Protein AF-A0A498NI57-F1 (afdb_monomer)

Mean predicted aligned error: 5.09 Å

pLDDT: mean 88.23, std 11.37, range [49.47, 97.94]

Structure (mmCIF, N/CA/C/O backbone):
data_AF-A0A498NI57-F1
#
_entry.id   AF-A0A498NI57-F1
#
loop_
_atom_site.group_PDB
_atom_site.id
_atom_site.type_symbol
_atom_site.label_atom_id
_atom_site.label_alt_id
_atom_site.label_comp_id
_atom_site.label_asym_id
_atom_site.label_entity_id
_atom_site.label_seq_id
_atom_site.pdbx_PDB_ins_code
_atom_site.Cartn_x
_atom_site.Cartn_y
_atom_site.Cartn_z
_atom_site.occupancy
_atom_site.B_iso_or_equiv
_atom_site.auth_seq_id
_atom_site.auth_comp_id
_atom_site.auth_asym_id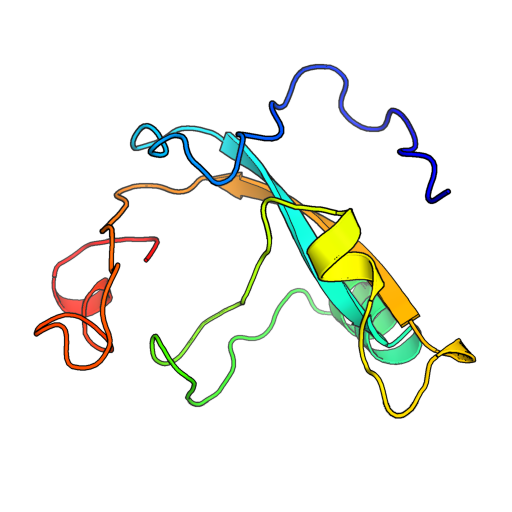
_atom_site.auth_atom_id
_atom_site.pdbx_PDB_model_num
ATOM 1 N N . MET A 1 1 ? 20.569 8.086 -7.307 1.00 49.47 1 MET A N 1
ATOM 2 C CA . MET A 1 1 ? 19.484 8.649 -6.475 1.00 49.47 1 MET A CA 1
ATOM 3 C C . MET A 1 1 ? 18.221 8.569 -7.317 1.00 49.47 1 MET A C 1
ATOM 5 O O . MET A 1 1 ? 18.287 9.001 -8.459 1.00 49.47 1 MET A O 1
ATOM 9 N N . TRP A 1 2 ? 17.151 7.918 -6.852 1.00 55.22 2 TRP A N 1
ATOM 10 C CA . TRP A 1 2 ? 15.891 7.895 -7.610 1.00 55.22 2 TRP A CA 1
ATOM 11 C C . TRP A 1 2 ? 15.290 9.296 -7.542 1.00 55.22 2 TRP A C 1
ATOM 13 O O . TRP A 1 2 ? 15.057 9.792 -6.443 1.00 55.22 2 TRP A O 1
ATOM 23 N N . ALA A 1 3 ? 15.123 9.943 -8.693 1.00 52.91 3 ALA A N 1
ATOM 24 C CA . ALA A 1 3 ? 14.439 11.223 -8.771 1.00 52.91 3 ALA A CA 1
ATOM 25 C C . ALA A 1 3 ? 12.931 10.962 -8.753 1.00 52.91 3 ALA A C 1
ATOM 27 O O . ALA A 1 3 ? 12.437 10.097 -9.480 1.00 52.91 3 ALA A O 1
ATOM 28 N N . GLU A 1 4 ? 12.210 11.673 -7.891 1.00 57.47 4 GLU A N 1
ATOM 29 C CA . GLU A 1 4 ? 10.759 11.732 -7.994 1.00 57.47 4 GLU A CA 1
ATOM 30 C C . GLU A 1 4 ? 10.416 12.619 -9.195 1.00 57.47 4 GLU A C 1
ATOM 32 O O . GLU A 1 4 ? 10.884 13.747 -9.278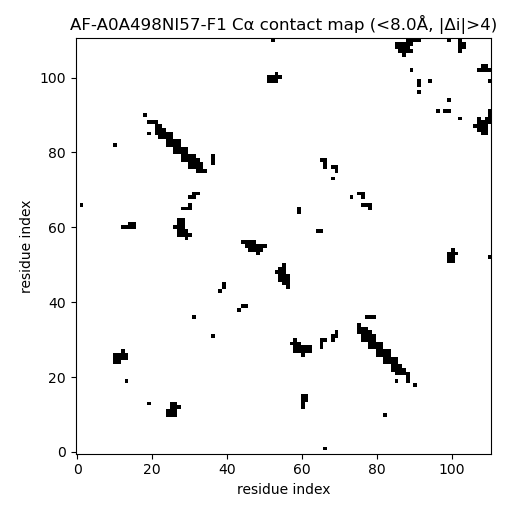 1.00 57.47 4 GLU A O 1
ATOM 37 N N . ASP A 1 5 ? 9.636 12.106 -10.141 1.00 58.06 5 ASP A N 1
ATOM 38 C CA . ASP A 1 5 ? 9.008 12.937 -11.172 1.00 58.06 5 ASP A CA 1
ATOM 39 C C . ASP A 1 5 ? 7.806 13.654 -10.534 1.00 58.06 5 ASP A C 1
ATOM 41 O O . ASP A 1 5 ? 7.032 13.000 -9.835 1.00 58.06 5 ASP A O 1
ATOM 45 N N . ASP A 1 6 ? 7.604 14.956 -10.726 1.00 60.25 6 ASP A N 1
ATOM 46 C CA . ASP A 1 6 ? 6.615 15.780 -9.998 1.00 60.25 6 ASP A CA 1
ATOM 47 C C . ASP A 1 6 ? 5.145 15.558 -10.419 1.00 60.25 6 ASP A C 1
ATOM 49 O O . ASP A 1 6 ? 4.294 16.434 -10.273 1.00 60.25 6 ASP A O 1
ATOM 53 N N . LEU A 1 7 ? 4.779 14.372 -10.917 1.00 58.91 7 LEU A N 1
ATOM 54 C CA . LEU A 1 7 ? 3.365 14.040 -11.129 1.00 58.91 7 LEU A CA 1
ATOM 55 C C . LEU A 1 7 ? 2.643 14.057 -9.763 1.00 58.91 7 LEU A C 1
ATOM 57 O O . LEU A 1 7 ? 2.955 13.255 -8.879 1.00 58.91 7 LEU A O 1
ATOM 61 N N . TYR A 1 8 ? 1.667 14.959 -9.619 1.00 63.53 8 TYR A N 1
ATOM 62 C CA . TYR A 1 8 ? 0.858 15.250 -8.418 1.00 63.53 8 TYR A CA 1
ATOM 63 C C . TYR A 1 8 ? 1.553 16.096 -7.329 1.00 63.53 8 TYR A C 1
ATOM 65 O O . TYR A 1 8 ? 1.709 15.635 -6.187 1.00 63.53 8 TYR A O 1
ATOM 73 N N . PRO A 1 9 ? 1.905 17.361 -7.634 1.00 65.12 9 PRO A N 1
ATOM 74 C CA . PRO A 1 9 ? 2.398 18.298 -6.633 1.00 65.12 9 PRO A CA 1
ATOM 75 C C . PRO A 1 9 ? 1.259 18.601 -5.646 1.00 65.12 9 PRO A C 1
ATOM 77 O O . PRO A 1 9 ? 0.297 19.286 -5.976 1.00 65.12 9 PRO A O 1
ATOM 80 N N . GLY A 1 10 ? 1.318 18.021 -4.446 1.00 78.88 10 GLY A N 1
ATOM 81 C CA . GLY A 1 10 ? 0.337 18.275 -3.382 1.00 78.88 10 GLY A CA 1
ATOM 82 C C . GLY A 1 10 ? -0.042 17.065 -2.531 1.00 78.88 10 GLY A C 1
ATOM 83 O O . GLY A 1 10 ? -0.530 17.244 -1.419 1.00 78.88 10 GLY A O 1
ATOM 84 N N . VAL A 1 11 ? 0.215 15.834 -2.988 1.00 86.31 11 VAL A N 1
ATOM 85 C CA . VAL A 1 11 ? -0.064 14.638 -2.171 1.00 86.31 11 VAL A CA 1
ATOM 86 C C . VAL A 1 11 ? 1.138 14.341 -1.270 1.00 86.31 11 VAL A C 1
ATOM 88 O O . VAL A 1 11 ? 2.212 14.026 -1.796 1.00 86.31 11 VAL A O 1
ATOM 91 N N . PRO A 1 12 ? 1.002 14.395 0.067 1.00 88.94 12 PRO A N 1
ATOM 92 C CA . PRO A 1 12 ? 2.136 14.221 0.963 1.00 88.94 12 PRO A CA 1
ATOM 93 C C . PRO A 1 12 ? 2.655 12.779 0.952 1.00 88.94 12 PRO A C 1
ATOM 95 O O . PRO A 1 12 ? 1.888 11.816 1.030 1.00 88.94 12 PRO A O 1
ATOM 98 N N . CYS A 1 13 ? 3.980 12.631 0.918 1.00 89.25 13 CYS A N 1
ATOM 99 C CA . CYS A 1 13 ? 4.653 11.394 1.302 1.00 89.25 13 CYS A CA 1
ATOM 100 C C . CYS A 1 13 ? 4.895 11.433 2.812 1.00 89.25 13 CYS A C 1
ATOM 102 O O . CYS A 1 13 ? 5.822 12.089 3.286 1.00 89.25 13 CYS A O 1
ATOM 104 N N . LEU A 1 14 ? 4.024 10.782 3.580 1.00 90.44 14 LEU A N 1
ATOM 105 C CA . LEU A 1 14 ? 4.097 10.814 5.039 1.00 90.44 14 LEU A CA 1
ATOM 106 C C . LEU A 1 14 ? 5.338 10.066 5.540 1.00 90.44 14 LEU A C 1
ATOM 108 O O . LEU A 1 14 ? 5.563 8.928 5.141 1.00 90.44 14 LEU A O 1
ATOM 112 N N . GLN A 1 15 ? 6.103 10.656 6.458 1.00 87.06 15 GLN A N 1
ATOM 113 C CA . GLN A 1 15 ? 7.259 9.985 7.058 1.00 87.06 15 GLN A CA 1
ATOM 114 C C . GLN A 1 15 ? 6.849 8.686 7.766 1.00 87.06 15 GLN A C 1
ATOM 116 O O . GLN A 1 15 ? 5.806 8.616 8.415 1.00 87.06 15 GLN A O 1
ATOM 121 N N . SER A 1 16 ? 7.694 7.654 7.675 1.00 82.19 16 SER A N 1
ATOM 122 C CA . SER A 1 16 ? 7.420 6.325 8.242 1.00 82.19 16 SER A CA 1
ATOM 123 C C . SER A 1 16 ? 7.166 6.332 9.757 1.00 82.19 16 SER A C 1
ATOM 125 O O . SER A 1 16 ? 6.477 5.449 10.260 1.00 82.19 16 SER A O 1
ATOM 127 N N . THR A 1 17 ? 7.700 7.316 10.479 1.00 84.31 17 THR A N 1
ATOM 128 C CA . THR A 1 17 ? 7.561 7.475 11.936 1.00 84.31 17 THR A CA 1
ATOM 129 C C . THR A 1 17 ? 6.286 8.205 12.359 1.00 84.31 17 THR A C 1
ATOM 131 O O . THR A 1 17 ? 5.936 8.169 13.534 1.00 84.31 17 THR A O 1
ATOM 134 N N . THR A 1 18 ? 5.579 8.855 11.433 1.00 90.38 18 THR A N 1
ATOM 135 C CA . THR A 1 18 ? 4.339 9.587 11.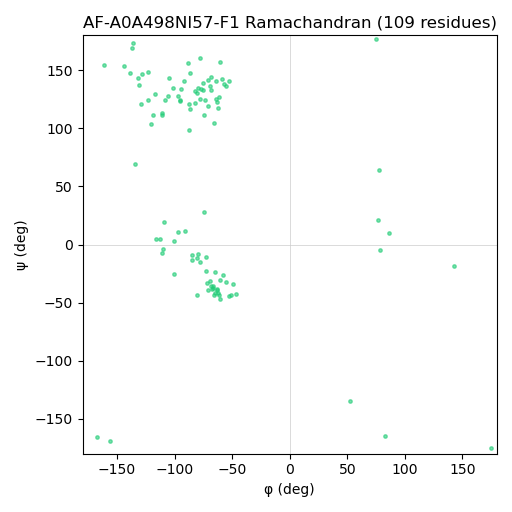722 1.00 90.38 18 THR A CA 1
ATOM 136 C C . THR A 1 18 ? 3.131 8.679 11.522 1.00 90.38 18 THR A C 1
ATOM 138 O O . THR A 1 18 ? 3.092 7.903 10.569 1.00 90.38 18 THR A O 1
ATOM 141 N N . GLU A 1 19 ? 2.123 8.764 12.386 1.00 90.94 19 GLU A N 1
ATOM 142 C CA . GLU A 1 19 ? 0.888 7.994 12.211 1.00 90.94 19 GLU A CA 1
ATOM 143 C C . GLU A 1 19 ? 0.016 8.599 11.094 1.00 90.94 19 GLU A C 1
ATOM 145 O O . GLU A 1 19 ? -0.154 9.821 11.045 1.00 90.94 19 GLU A O 1
ATOM 150 N N . PRO A 1 20 ? -0.516 7.784 10.160 1.00 93.69 20 PRO A N 1
ATOM 151 C CA . PRO A 1 20 ? -1.452 8.270 9.155 1.00 93.69 20 PRO A CA 1
ATOM 152 C C . PRO A 1 20 ? -2.745 8.777 9.793 1.00 93.69 20 PRO A C 1
ATOM 154 O O . PRO A 1 20 ? -3.289 8.156 10.704 1.00 93.69 20 PRO A O 1
ATOM 157 N N . VAL A 1 21 ? -3.272 9.876 9.264 1.00 95.19 21 VAL A N 1
ATOM 158 C CA . VAL A 1 21 ? -4.593 10.382 9.641 1.00 95.19 21 VAL A CA 1
ATOM 159 C C . VAL A 1 21 ? -5.649 9.615 8.852 1.00 95.19 21 VAL A C 1
ATOM 161 O O . VAL A 1 21 ? -5.531 9.449 7.635 1.00 95.19 21 VAL A O 1
ATOM 164 N N . ASN A 1 22 ? -6.685 9.146 9.546 1.00 96.31 22 ASN A N 1
ATOM 165 C CA . ASN A 1 22 ? -7.780 8.412 8.919 1.00 96.31 22 ASN A CA 1
ATOM 166 C C . ASN A 1 22 ? -8.448 9.237 7.808 1.00 96.31 22 ASN A C 1
ATOM 168 O O . ASN A 1 22 ? -8.704 10.425 7.977 1.00 96.31 22 ASN A O 1
ATOM 172 N N . GLY A 1 23 ? -8.760 8.585 6.688 1.00 94.62 23 GLY A N 1
ATOM 173 C CA . GLY A 1 23 ? -9.443 9.183 5.537 1.00 94.62 23 GLY A CA 1
ATOM 174 C C . GLY A 1 23 ? -8.558 10.038 4.628 1.00 94.62 23 GLY A C 1
ATOM 175 O O . GLY A 1 23 ? -9.027 10.476 3.580 1.00 94.62 23 GLY A O 1
ATOM 176 N N . ASN A 1 24 ? -7.288 10.254 4.982 1.00 95.69 24 ASN A N 1
ATOM 177 C CA . ASN A 1 24 ? -6.374 11.024 4.144 1.00 95.69 24 ASN A CA 1
ATOM 178 C C . ASN A 1 24 ? -5.841 10.219 2.953 1.00 95.69 24 ASN A C 1
ATOM 180 O O . ASN A 1 24 ? -5.833 8.985 2.936 1.00 95.69 24 ASN A O 1
ATOM 184 N N . VAL A 1 25 ? -5.345 10.955 1.958 1.00 95.88 25 VAL A N 1
ATOM 185 C CA . VAL A 1 25 ? -4.651 10.400 0.797 1.00 95.88 25 VAL A CA 1
ATOM 186 C C . VAL A 1 25 ? -3.158 10.663 0.922 1.00 95.88 25 VAL A C 1
ATOM 188 O O . VAL A 1 25 ? -2.736 11.803 1.112 1.00 95.88 25 VAL A O 1
ATOM 191 N N . TYR A 1 26 ? -2.358 9.611 0.780 1.00 94.81 26 TYR A N 1
ATOM 192 C CA . TYR A 1 26 ? -0.903 9.690 0.857 1.00 94.81 26 TYR A CA 1
ATOM 193 C C . TYR A 1 26 ? -0.242 9.150 -0.400 1.00 94.81 26 TYR A C 1
ATOM 195 O O . TYR A 1 26 ? -0.725 8.211 -1.033 1.00 94.81 26 TYR A O 1
ATOM 203 N N . ARG A 1 27 ? 0.913 9.724 -0.728 1.00 93.31 27 ARG A N 1
ATOM 204 C CA . ARG A 1 27 ? 1.825 9.169 -1.718 1.00 93.31 27 ARG A CA 1
ATOM 205 C C . ARG A 1 27 ? 2.580 8.013 -1.071 1.00 93.31 27 ARG A C 1
ATOM 207 O O . ARG A 1 27 ? 3.201 8.184 -0.024 1.00 93.31 27 ARG A O 1
ATOM 214 N N . MET A 1 28 ? 2.519 6.846 -1.697 1.00 94.00 28 MET A N 1
ATOM 215 C CA . MET A 1 28 ? 3.253 5.651 -1.292 1.00 94.00 28 MET A CA 1
ATOM 216 C C . MET A 1 28 ? 3.866 4.957 -2.512 1.00 94.00 28 MET A C 1
ATOM 218 O O . MET A 1 28 ? 3.617 5.333 -3.660 1.00 94.00 28 MET A O 1
ATOM 222 N N . TYR A 1 29 ? 4.669 3.929 -2.261 1.00 92.56 29 TYR A N 1
ATOM 223 C CA . TYR A 1 29 ? 5.476 3.258 -3.269 1.00 92.56 29 TYR A CA 1
ATOM 224 C C . TYR A 1 29 ? 5.265 1.750 -3.212 1.00 92.56 29 TYR A C 1
ATOM 226 O O . TYR A 1 29 ? 5.544 1.110 -2.194 1.00 92.56 29 TYR A O 1
ATOM 234 N N . HIS A 1 30 ? 4.812 1.170 -4.319 1.00 92.94 30 HIS A N 1
ATOM 235 C CA . HIS A 1 30 ? 4.798 -0.272 -4.507 1.00 92.94 30 HIS A CA 1
ATOM 236 C C . HIS A 1 30 ? 6.050 -0.688 -5.257 1.00 92.94 30 HIS A C 1
ATOM 238 O O . HIS A 1 30 ? 6.313 -0.232 -6.369 1.00 92.94 30 HIS A O 1
ATOM 244 N N . ARG A 1 31 ? 6.817 -1.586 -4.663 1.00 88.81 31 ARG A N 1
ATOM 245 C CA . ARG A 1 31 ? 7.994 -2.144 -5.305 1.00 88.81 31 ARG A CA 1
ATOM 246 C C . ARG A 1 31 ? 7.646 -3.444 -6.004 1.00 88.81 31 ARG A C 1
ATOM 248 O O . ARG A 1 31 ? 7.068 -4.333 -5.387 1.00 88.81 31 ARG A O 1
ATOM 255 N N . THR A 1 32 ? 8.103 -3.591 -7.238 1.00 90.00 32 THR A N 1
ATOM 256 C CA . THR A 1 32 ? 7.895 -4.804 -8.023 1.00 90.00 32 THR A CA 1
ATOM 257 C C . THR A 1 32 ? 8.976 -4.957 -9.104 1.00 90.00 32 THR A C 1
ATOM 259 O O . THR A 1 32 ? 9.992 -4.260 -9.070 1.00 90.00 32 THR A O 1
ATOM 262 N N . THR A 1 33 ? 8.802 -5.886 -10.043 1.00 89.88 33 THR A N 1
ATOM 263 C CA . THR A 1 33 ? 9.638 -5.972 -11.250 1.00 89.88 33 THR A CA 1
ATOM 264 C C . THR A 1 33 ? 9.062 -5.116 -12.376 1.00 89.88 33 THR A C 1
ATOM 266 O O . THR A 1 33 ? 7.857 -4.877 -12.410 1.00 89.88 33 THR A O 1
ATOM 269 N N . ALA A 1 34 ? 9.881 -4.690 -13.340 1.00 88.06 34 ALA A N 1
ATOM 270 C CA . ALA A 1 34 ? 9.420 -3.917 -14.500 1.00 88.06 34 ALA A CA 1
ATOM 271 C C . ALA A 1 34 ? 8.254 -4.604 -15.234 1.00 88.06 34 ALA A C 1
ATOM 273 O O . ALA A 1 34 ? 7.229 -3.982 -15.505 1.00 88.06 34 ALA A O 1
ATOM 274 N N . ARG A 1 35 ? 8.352 -5.922 -15.456 1.00 90.88 35 ARG A N 1
ATOM 275 C CA . ARG A 1 35 ? 7.277 -6.709 -16.075 1.00 90.88 35 ARG A CA 1
ATOM 276 C C . ARG A 1 35 ? 5.987 -6.662 -15.256 1.00 90.88 35 ARG A C 1
ATOM 278 O O . ARG A 1 35 ? 4.916 -6.464 -15.820 1.00 90.88 35 ARG A O 1
ATOM 285 N N . ALA A 1 36 ? 6.071 -6.856 -13.943 1.00 91.62 36 ALA A N 1
ATOM 286 C CA . ALA A 1 36 ? 4.898 -6.814 -13.079 1.00 91.62 36 ALA A CA 1
ATOM 287 C C . ALA A 1 36 ? 4.316 -5.395 -12.962 1.00 91.62 36 ALA A C 1
ATOM 289 O O . ALA A 1 36 ? 3.099 -5.254 -12.878 1.00 91.62 36 ALA A O 1
ATOM 290 N N . ALA A 1 37 ? 5.146 -4.350 -13.032 1.00 92.06 37 ALA A N 1
ATOM 291 C CA . ALA A 1 37 ? 4.678 -2.970 -13.079 1.00 92.06 37 ALA A CA 1
ATOM 292 C C . ALA A 1 37 ? 3.816 -2.700 -14.316 1.00 92.06 37 ALA A C 1
ATOM 294 O O . ALA A 1 37 ? 2.742 -2.117 -14.184 1.00 92.06 37 ALA A O 1
ATOM 295 N N . GLU A 1 38 ? 4.224 -3.187 -15.489 1.00 93.00 38 GLU A N 1
ATOM 296 C CA . GLU A 1 38 ? 3.402 -3.099 -16.703 1.00 93.00 38 GLU A CA 1
ATOM 297 C C . GLU A 1 38 ? 2.083 -3.867 -16.556 1.00 93.00 38 GLU A C 1
ATOM 299 O O . GLU A 1 38 ? 1.021 -3.353 -16.896 1.00 93.00 38 GLU A O 1
ATOM 304 N N . GLN A 1 39 ? 2.109 -5.059 -15.954 1.00 95.69 39 GLN A N 1
ATOM 305 C CA . GLN A 1 39 ? 0.876 -5.805 -15.682 1.00 95.69 39 GLN A CA 1
ATOM 306 C C . GLN A 1 39 ? -0.062 -5.064 -14.718 1.00 95.69 39 GLN A C 1
ATOM 308 O O . GLN A 1 39 ? -1.270 -5.060 -14.937 1.00 95.69 39 GLN A O 1
ATOM 313 N N . ILE A 1 40 ? 0.474 -4.405 -13.686 1.00 95.56 40 ILE A N 1
ATOM 314 C CA . ILE A 1 40 ? -0.313 -3.594 -12.745 1.00 95.56 40 ILE A CA 1
ATOM 315 C C . ILE A 1 40 ? -0.902 -2.363 -13.442 1.00 95.56 40 ILE A C 1
ATOM 317 O O . ILE A 1 40 ? -2.045 -2.009 -13.168 1.00 95.56 40 ILE A O 1
ATOM 321 N N . LYS A 1 41 ? -0.174 -1.723 -14.365 1.00 91.06 41 LYS A N 1
ATOM 322 C CA . LYS A 1 41 ? -0.709 -0.595 -15.147 1.00 91.06 41 LYS A CA 1
ATOM 323 C C . LYS A 1 41 ? -1.890 -1.010 -16.027 1.00 91.06 41 LYS A C 1
ATOM 325 O O . LYS A 1 41 ? -2.838 -0.246 -16.156 1.00 91.06 41 LYS A O 1
ATOM 330 N N . ILE A 1 42 ? -1.839 -2.209 -16.613 1.00 95.56 42 ILE A N 1
ATOM 331 C CA . ILE A 1 42 ? -2.882 -2.715 -17.520 1.00 95.56 42 ILE A CA 1
ATOM 332 C C . ILE A 1 42 ? -4.082 -3.273 -16.743 1.00 95.56 42 ILE A C 1
ATOM 334 O O . ILE A 1 42 ? -5.229 -3.037 -17.114 1.00 95.56 42 ILE A O 1
ATOM 338 N N . HIS A 1 43 ? -3.833 -4.039 -15.680 1.00 96.75 43 HIS A N 1
ATOM 339 C CA . HIS A 1 43 ? -4.859 -4.836 -14.997 1.00 96.75 43 HIS A CA 1
ATOM 340 C C . HIS A 1 43 ? -5.228 -4.332 -13.600 1.00 96.75 43 HIS A C 1
ATOM 342 O O . HIS A 1 43 ? -6.114 -4.905 -12.963 1.00 96.75 43 HIS A O 1
ATOM 348 N N . GLY A 1 44 ? -4.548 -3.301 -13.105 1.00 96.06 44 GLY A N 1
ATOM 349 C CA . GLY A 1 44 ? -4.645 -2.861 -11.721 1.00 96.06 44 GLY A CA 1
ATOM 350 C C . GLY A 1 44 ? -3.899 -3.774 -10.744 1.00 96.06 44 GLY A C 1
ATOM 351 O O . GLY A 1 44 ? -3.324 -4.809 -11.095 1.00 96.06 44 GLY A O 1
ATOM 352 N N . PHE A 1 45 ? -3.906 -3.372 -9.473 1.00 96.12 45 PHE A N 1
ATOM 353 C CA . PHE A 1 45 ? -3.333 -4.171 -8.395 1.00 96.12 45 PHE A CA 1
ATOM 354 C C . PHE A 1 45 ? -4.181 -5.409 -8.101 1.00 96.12 45 PHE A C 1
ATOM 356 O O . PHE A 1 45 ? -5.409 -5.350 -8.058 1.00 96.12 45 PHE A O 1
ATOM 363 N N . 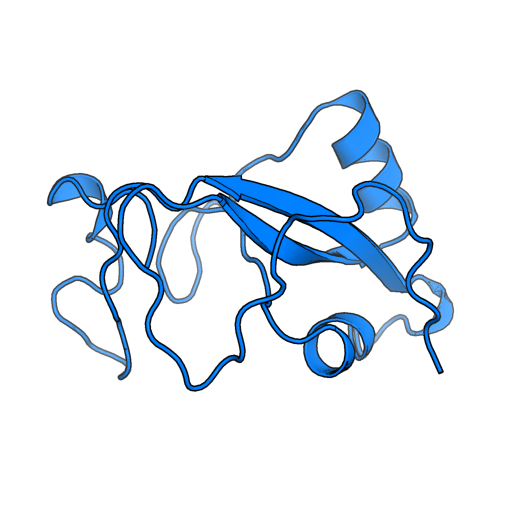ARG A 1 46 ? -3.506 -6.523 -7.811 1.00 94.75 46 ARG A N 1
ATOM 364 C CA . ARG A 1 46 ? -4.127 -7.739 -7.279 1.00 94.75 46 ARG A CA 1
ATOM 365 C C . ARG A 1 46 ? -3.561 -8.007 -5.885 1.00 94.75 46 ARG A C 1
ATOM 367 O O . ARG A 1 46 ? -2.338 -7.992 -5.741 1.00 94.75 46 ARG A O 1
ATOM 374 N N . PRO A 1 47 ? -4.407 -8.230 -4.868 1.00 92.75 47 PRO A N 1
ATOM 375 C CA . PRO A 1 47 ? -3.925 -8.499 -3.521 1.00 92.75 47 PRO A CA 1
ATOM 376 C C . PRO A 1 47 ? -3.225 -9.862 -3.464 1.00 92.75 47 PRO A C 1
ATOM 378 O O . PRO A 1 47 ? -3.657 -10.809 -4.129 1.00 92.75 47 PRO A O 1
ATOM 381 N N . SER A 1 48 ? -2.170 -9.965 -2.654 1.00 93.12 48 SER A N 1
ATOM 382 C CA . SER A 1 48 ? -1.528 -11.245 -2.335 1.00 93.12 48 SER A CA 1
ATOM 383 C C . SER A 1 48 ? -2.514 -12.195 -1.648 1.00 93.12 48 SER A C 1
ATOM 385 O O . SER A 1 48 ? -3.507 -11.755 -1.075 1.00 93.12 48 SER A O 1
ATOM 387 N N . ALA A 1 49 ? -2.265 -13.504 -1.705 1.00 91.00 49 ALA A N 1
ATOM 388 C CA . ALA A 1 49 ? -3.123 -14.479 -1.026 1.00 91.00 49 ALA A CA 1
ATOM 389 C C . ALA A 1 49 ? -2.970 -14.422 0.504 1.00 91.00 49 ALA A C 1
ATOM 391 O O . ALA A 1 49 ? -3.961 -14.520 1.221 1.00 91.00 49 ALA A O 1
ATOM 392 N N . ASP A 1 50 ? -1.739 -14.240 0.984 1.00 90.25 50 ASP A N 1
ATOM 393 C CA . ASP A 1 50 ? -1.375 -14.091 2.392 1.00 90.25 50 ASP A CA 1
ATOM 394 C C . ASP A 1 50 ? 0.025 -13.456 2.481 1.00 90.25 50 ASP A C 1
ATOM 396 O O . ASP A 1 50 ? 0.810 -13.568 1.535 1.00 90.25 50 ASP A O 1
ATOM 400 N N . ASP A 1 51 ? 0.318 -12.779 3.591 1.00 89.88 51 ASP A N 1
ATOM 401 C CA . ASP A 1 51 ? 1.644 -12.264 3.967 1.00 89.88 51 ASP A CA 1
ATOM 402 C C . ASP A 1 51 ? 1.605 -11.833 5.458 1.00 89.88 51 ASP A C 1
ATOM 404 O O . ASP A 1 51 ? 0.678 -12.178 6.200 1.00 89.88 51 ASP A O 1
ATOM 408 N N . MET A 1 52 ? 2.597 -11.072 5.922 1.00 93.31 52 MET A N 1
ATOM 409 C CA . MET A 1 52 ? 2.751 -10.588 7.297 1.00 93.31 52 MET A CA 1
ATOM 410 C C . MET A 1 52 ? 1.471 -9.992 7.887 1.00 93.31 52 MET A C 1
ATOM 412 O O . MET A 1 52 ? 1.166 -10.284 9.039 1.00 93.31 52 MET A O 1
ATOM 416 N N . LEU A 1 53 ? 0.733 -9.186 7.121 1.00 95.31 53 LEU A N 1
ATOM 417 C CA . LEU A 1 53 ? -0.494 -8.515 7.566 1.00 95.31 53 LEU A CA 1
ATOM 418 C C . LEU A 1 53 ? -1.754 -9.111 6.914 1.00 95.31 53 LEU A C 1
ATOM 420 O O . LEU A 1 53 ? -2.805 -8.474 6.860 1.00 95.31 53 LEU A O 1
ATOM 424 N N . GLY A 1 54 ? -1.649 -10.338 6.396 1.00 94.81 54 GLY A N 1
ATOM 425 C CA . GLY A 1 54 ? -2.707 -11.009 5.650 1.00 94.81 54 GLY A CA 1
ATOM 426 C C . GLY A 1 54 ? -2.769 -10.599 4.176 1.00 94.81 54 GLY A C 1
ATOM 427 O O . GLY A 1 54 ? -1.834 -10.026 3.607 1.00 94.81 54 GLY A O 1
ATOM 428 N N . ARG A 1 55 ? -3.893 -10.928 3.540 1.00 94.25 55 ARG A N 1
ATOM 429 C CA . ARG A 1 55 ? -4.185 -10.616 2.136 1.00 94.25 55 ARG A CA 1
ATOM 430 C C . ARG A 1 55 ? -4.198 -9.107 1.895 1.00 94.25 55 ARG A C 1
ATOM 432 O O . ARG A 1 55 ? -4.954 -8.385 2.540 1.00 94.25 55 ARG A O 1
ATOM 439 N N . GLY A 1 56 ? -3.433 -8.629 0.914 1.00 94.94 56 GLY A N 1
ATOM 440 C CA . GLY A 1 56 ? -3.431 -7.203 0.592 1.00 94.94 56 GLY A CA 1
ATOM 441 C C . GLY A 1 56 ? -2.419 -6.773 -0.461 1.00 94.94 56 GLY A C 1
ATOM 442 O O . GLY A 1 56 ? -1.738 -7.588 -1.082 1.00 94.94 56 GLY A O 1
ATOM 443 N N . VAL A 1 57 ? -2.342 -5.460 -0.674 1.00 95.44 57 VAL A N 1
ATOM 444 C CA . VAL A 1 57 ? -1.322 -4.812 -1.506 1.00 95.44 57 VAL A CA 1
ATOM 445 C C . VAL A 1 57 ? -0.369 -4.068 -0.583 1.00 95.44 57 VAL A C 1
ATOM 447 O O . VAL A 1 57 ? -0.790 -3.215 0.192 1.00 95.44 57 VAL A O 1
ATOM 450 N N . TYR A 1 58 ? 0.919 -4.381 -0.684 1.00 93.94 58 TYR A N 1
ATOM 451 C CA . TYR A 1 58 ? 1.933 -3.864 0.227 1.00 93.94 58 TYR A CA 1
ATOM 452 C C . TYR A 1 58 ? 2.649 -2.657 -0.368 1.00 93.94 58 TYR A C 1
ATOM 454 O O . TYR A 1 58 ? 3.154 -2.693 -1.496 1.00 93.94 58 TYR A O 1
ATOM 462 N N . LEU A 1 59 ? 2.685 -1.581 0.410 1.00 93.81 59 LEU A N 1
ATOM 463 C CA . LEU A 1 59 ? 3.170 -0.270 0.004 1.00 93.81 59 LEU A CA 1
ATOM 464 C C . LEU A 1 59 ? 4.132 0.265 1.064 1.00 93.81 59 LEU A C 1
ATOM 466 O O . LEU A 1 59 ? 3.950 0.058 2.261 1.00 93.81 59 LEU A O 1
ATOM 470 N N . SER A 1 60 ? 5.173 0.959 0.620 1.00 91.94 60 SER A N 1
ATOM 471 C CA . SER A 1 60 ? 6.114 1.655 1.492 1.00 91.94 60 SER A CA 1
ATOM 472 C C . SER A 1 60 ? 5.851 3.153 1.438 1.00 91.94 60 SER A C 1
ATOM 474 O O . SER A 1 60 ? 5.596 3.702 0.371 1.00 91.94 60 SER A O 1
ATOM 476 N N . ARG A 1 61 ? 5.995 3.831 2.574 1.00 91.69 61 ARG A N 1
ATOM 477 C CA . ARG A 1 61 ? 6.099 5.298 2.641 1.00 91.69 61 ARG A CA 1
ATOM 478 C C . ARG A 1 61 ? 7.527 5.806 2.413 1.00 91.69 61 ARG A C 1
ATOM 480 O O . ARG A 1 61 ? 7.754 6.996 2.271 1.00 91.69 61 ARG A O 1
ATOM 487 N N . ASP A 1 62 ? 8.491 4.893 2.369 1.00 88.00 62 ASP A N 1
ATOM 488 C CA . ASP A 1 62 ? 9.906 5.180 2.156 1.00 88.00 62 ASP A CA 1
ATOM 489 C C . ASP A 1 62 ? 10.342 4.648 0.782 1.00 88.00 62 ASP A C 1
ATOM 491 O O . ASP A 1 62 ? 10.365 3.429 0.549 1.00 88.00 62 ASP A O 1
ATOM 495 N N . LEU A 1 63 ? 10.686 5.569 -0.123 1.00 82.88 63 LEU A N 1
ATOM 496 C CA . LEU A 1 63 ? 11.172 5.277 -1.473 1.00 82.88 63 LEU A CA 1
ATOM 497 C C . LEU A 1 63 ? 12.544 4.584 -1.467 1.00 82.88 63 LEU A C 1
ATOM 499 O O . LEU A 1 63 ? 12.799 3.697 -2.286 1.00 82.88 63 LEU A O 1
ATOM 503 N N . ASN A 1 64 ? 13.429 4.929 -0.532 1.00 81.5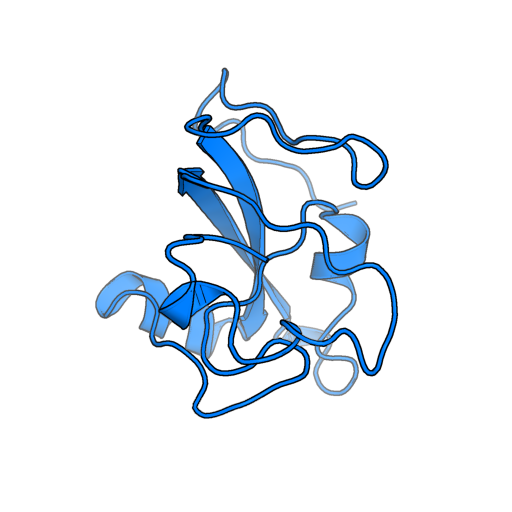0 64 ASN A N 1
ATOM 504 C CA . ASN A 1 64 ? 14.733 4.276 -0.407 1.00 81.50 64 ASN A CA 1
ATOM 505 C C . ASN A 1 64 ? 14.565 2.823 0.039 1.00 81.50 64 ASN A C 1
ATOM 507 O O . ASN A 1 64 ? 15.251 1.934 -0.466 1.00 81.50 64 ASN A O 1
ATOM 511 N N . LYS A 1 65 ? 13.609 2.553 0.933 1.00 79.69 65 LYS A N 1
ATOM 512 C CA . LYS A 1 65 ? 13.244 1.180 1.306 1.00 79.69 65 LYS A CA 1
ATOM 513 C C . LYS A 1 65 ? 12.632 0.422 0.125 1.00 79.69 65 LYS A C 1
ATOM 515 O O . LYS A 1 65 ? 12.995 -0.730 -0.115 1.00 79.69 65 LYS A O 1
ATOM 520 N N . ALA A 1 66 ? 11.735 1.061 -0.628 1.00 78.25 66 ALA A N 1
ATOM 521 C CA . ALA A 1 66 ? 11.088 0.451 -1.787 1.00 78.25 66 ALA A CA 1
ATOM 522 C C . ALA A 1 66 ? 12.087 0.142 -2.912 1.00 78.25 66 ALA A C 1
ATOM 524 O O . ALA A 1 66 ? 12.052 -0.937 -3.479 1.00 78.25 66 ALA A O 1
ATOM 525 N N . SER A 1 67 ? 13.033 1.025 -3.206 1.00 77.44 67 SER A N 1
ATOM 526 C CA . SER A 1 67 ? 13.951 0.862 -4.344 1.00 77.44 67 SER A CA 1
ATOM 527 C C . SER A 1 67 ? 15.034 -0.216 -4.178 1.00 77.44 67 SER A C 1
ATOM 529 O O . SER A 1 67 ? 15.723 -0.560 -5.139 1.00 77.44 67 SER A O 1
ATOM 531 N N . ARG A 1 68 ? 15.214 -0.773 -2.974 1.00 77.50 68 ARG A N 1
ATOM 532 C CA . ARG A 1 68 ? 16.301 -1.726 -2.669 1.00 77.50 68 ARG A CA 1
ATOM 533 C C . ARG A 1 68 ? 16.065 -3.164 -3.113 1.00 77.50 68 ARG A C 1
ATOM 535 O O . ARG A 1 68 ? 16.980 -3.972 -3.021 1.00 77.50 68 ARG A O 1
ATOM 542 N N . TYR A 1 69 ? 14.876 -3.505 -3.579 1.00 65.38 69 TYR A N 1
ATOM 543 C CA . TYR A 1 69 ? 14.498 -4.891 -3.843 1.00 65.38 69 TYR A CA 1
ATOM 544 C C . TYR A 1 69 ? 13.739 -5.002 -5.191 1.00 65.38 69 TYR A C 1
ATOM 546 O O . TYR A 1 69 ? 13.316 -3.973 -5.720 1.00 65.38 69 TYR A O 1
ATOM 554 N N . PRO A 1 70 ? 13.494 -6.207 -5.743 1.00 63.88 70 PRO A N 1
ATOM 555 C CA . PRO A 1 70 ? 14.036 -7.511 -5.334 1.00 63.88 70 PRO A CA 1
ATOM 556 C C . PRO A 1 70 ? 15.570 -7.528 -5.238 1.00 63.88 70 PRO A C 1
ATOM 558 O O . PRO A 1 70 ? 16.258 -6.870 -6.023 1.00 63.88 70 PRO A O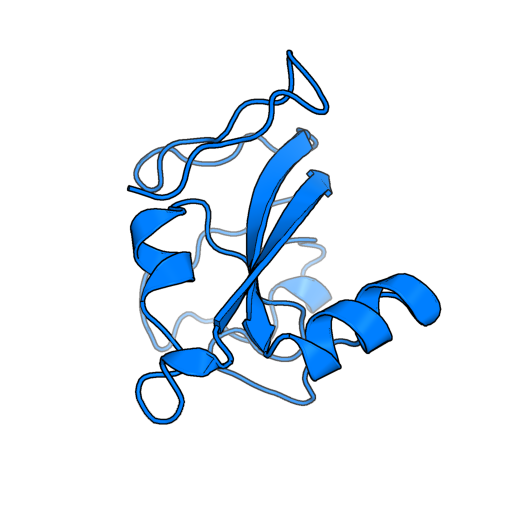 1
ATOM 561 N N . LEU A 1 71 ? 16.115 -8.203 -4.220 1.00 71.88 71 LEU A N 1
ATOM 562 C CA . LEU A 1 71 ? 17.571 -8.293 -4.016 1.00 71.88 71 LEU A CA 1
ATOM 563 C C . LEU A 1 71 ? 18.221 -9.206 -5.058 1.00 71.88 71 LEU A C 1
ATOM 565 O O . LEU A 1 71 ? 19.326 -8.924 -5.504 1.00 71.88 71 LEU A O 1
ATOM 569 N N . ASP A 1 72 ? 17.492 -10.234 -5.477 1.00 76.38 72 ASP A N 1
ATOM 570 C CA . ASP A 1 72 ? 17.872 -11.258 -6.447 1.00 76.38 72 ASP A CA 1
ATOM 571 C C . ASP A 1 72 ? 17.904 -10.751 -7.897 1.00 76.38 72 ASP A C 1
ATOM 573 O O . ASP A 1 72 ? 18.613 -11.315 -8.726 1.00 76.38 72 ASP A O 1
ATOM 577 N N . LYS A 1 73 ? 17.174 -9.671 -8.213 1.00 76.25 73 LYS A N 1
ATOM 578 C CA . LYS A 1 73 ? 17.069 -9.123 -9.579 1.00 76.25 73 LYS A CA 1
ATOM 579 C C . LYS A 1 73 ? 17.220 -7.600 -9.612 1.00 76.25 73 LYS A C 1
ATOM 581 O O . LYS A 1 73 ? 16.256 -6.882 -9.886 1.00 76.25 73 LYS A O 1
ATOM 586 N N . PRO A 1 74 ? 18.424 -7.072 -9.335 1.00 75.56 74 PRO A N 1
ATOM 587 C CA . PRO A 1 74 ? 18.657 -5.632 -9.247 1.00 75.56 74 PRO A CA 1
ATOM 588 C C . PRO A 1 74 ? 18.358 -4.869 -10.545 1.00 75.56 74 PRO A C 1
ATOM 590 O O . PRO A 1 74 ? 17.926 -3.721 -10.477 1.00 75.56 74 PRO A O 1
ATOM 593 N N . HIS A 1 75 ? 18.525 -5.503 -11.709 1.00 78.81 75 HIS A N 1
ATOM 594 C CA . HIS A 1 75 ? 18.272 -4.887 -13.018 1.00 78.81 75 HIS A CA 1
ATOM 595 C C . HIS A 1 75 ? 16.787 -4.816 -13.400 1.00 78.81 75 HIS A C 1
ATOM 597 O O . HIS A 1 75 ? 16.428 -4.077 -14.309 1.00 78.81 75 HIS A O 1
ATOM 603 N N . GLU A 1 76 ? 15.916 -5.557 -12.711 1.00 81.94 76 GLU A N 1
ATOM 604 C CA . GLU A 1 76 ? 14.476 -5.582 -12.998 1.00 81.94 76 GLU A CA 1
ATOM 605 C C . GLU A 1 76 ? 13.667 -4.703 -12.038 1.00 81.94 76 GLU A C 1
ATOM 607 O O . GLU A 1 76 ? 12.438 -4.697 -12.108 1.00 81.94 76 GLU A O 1
ATOM 612 N N . ARG A 1 77 ? 14.319 -3.985 -11.115 1.00 85.94 77 ARG A N 1
ATOM 613 C CA . ARG A 1 77 ? 13.632 -3.221 -10.068 1.00 85.94 77 ARG A CA 1
ATOM 614 C C . ARG A 1 77 ? 12.792 -2.100 -10.666 1.00 85.94 77 ARG A C 1
ATOM 616 O O . ARG A 1 77 ? 13.306 -1.222 -11.351 1.00 85.94 77 ARG A O 1
ATOM 623 N N . ALA A 1 78 ? 11.512 -2.097 -10.319 1.00 87.25 78 ALA A N 1
ATOM 624 C CA . ALA A 1 78 ? 10.593 -1.016 -10.616 1.00 87.25 78 ALA A CA 1
ATOM 625 C C . ALA A 1 78 ? 9.868 -0.575 -9.345 1.00 87.25 78 ALA A C 1
ATOM 627 O O . ALA A 1 78 ? 9.557 -1.374 -8.456 1.00 87.25 78 ALA A O 1
ATOM 628 N N . VAL A 1 79 ? 9.574 0.719 -9.274 1.00 89.31 79 VAL A N 1
ATOM 629 C CA . VAL A 1 79 ? 8.756 1.305 -8.217 1.00 89.31 79 VAL A CA 1
ATOM 630 C C . VAL A 1 79 ? 7.577 2.009 -8.869 1.00 89.31 79 VAL A C 1
ATOM 632 O O . VAL A 1 79 ? 7.753 2.873 -9.722 1.00 89.31 79 VAL A O 1
ATOM 635 N N . ILE A 1 80 ? 6.372 1.630 -8.461 1.00 90.81 80 ILE A N 1
ATOM 636 C CA . ILE A 1 80 ? 5.134 2.301 -8.838 1.00 90.81 80 ILE A CA 1
ATOM 637 C C . ILE A 1 80 ? 4.798 3.281 -7.723 1.00 90.81 80 ILE A C 1
ATOM 639 O O . ILE A 1 80 ? 4.665 2.886 -6.563 1.00 90.81 80 ILE A O 1
ATOM 643 N N . ARG A 1 81 ? 4.634 4.554 -8.070 1.00 90.69 81 ARG A N 1
ATOM 644 C CA . ARG A 1 81 ? 4.060 5.544 -7.162 1.00 90.69 81 ARG A CA 1
ATOM 645 C C . ARG A 1 81 ? 2.539 5.419 -7.157 1.00 90.69 81 ARG A C 1
ATOM 647 O O . ARG A 1 81 ? 1.926 5.344 -8.218 1.00 90.69 81 ARG A O 1
ATOM 654 N N . VAL A 1 82 ? 1.943 5.443 -5.970 1.00 92.00 82 VAL A N 1
ATOM 655 C CA . VAL A 1 82 ? 0.503 5.260 -5.766 1.00 92.00 82 VAL A CA 1
ATOM 656 C C . VAL A 1 82 ? -0.035 6.361 -4.856 1.00 92.00 82 VAL A C 1
ATOM 658 O O . VAL A 1 82 ? 0.587 6.693 -3.847 1.00 92.00 82 VAL A O 1
ATOM 661 N N . MET A 1 83 ? -1.196 6.918 -5.204 1.00 94.06 83 MET A N 1
ATOM 662 C CA . MET A 1 83 ? -2.015 7.711 -4.287 1.00 94.06 83 MET A CA 1
ATOM 663 C C . MET A 1 83 ? -2.946 6.768 -3.532 1.00 94.06 83 MET A C 1
ATOM 665 O O . MET A 1 83 ? -3.737 6.054 -4.144 1.00 94.06 83 MET A O 1
ATOM 669 N N . VAL A 1 84 ? -2.840 6.754 -2.209 1.00 95.50 84 VAL A N 1
ATOM 670 C CA . VAL A 1 84 ? -3.525 5.783 -1.357 1.00 95.50 84 VAL A CA 1
ATOM 671 C C . VAL A 1 84 ? -4.459 6.524 -0.426 1.00 95.50 84 VAL A C 1
ATOM 673 O O . VAL A 1 84 ? -3.992 7.227 0.467 1.00 95.50 84 VAL A O 1
ATOM 676 N N . ASN A 1 85 ? -5.765 6.355 -0.617 1.00 96.81 85 ASN A N 1
ATOM 677 C CA . ASN A 1 85 ? -6.733 6.692 0.419 1.00 96.81 85 ASN A CA 1
ATOM 678 C C . ASN A 1 85 ? -6.660 5.612 1.500 1.00 96.81 85 ASN A C 1
ATOM 680 O O . ASN A 1 85 ? -7.022 4.463 1.246 1.00 96.81 85 ASN A O 1
ATOM 684 N N . VAL A 1 86 ? -6.165 5.969 2.684 1.00 96.75 86 VAL A N 1
ATOM 685 C CA . VAL A 1 86 ? -5.895 4.979 3.737 1.00 96.75 86 VAL A CA 1
ATOM 686 C C . VAL A 1 86 ? -7.141 4.574 4.524 1.00 96.75 86 VAL A C 1
ATOM 688 O O . VAL A 1 86 ? -7.092 3.590 5.264 1.00 96.75 86 VAL A O 1
ATOM 691 N N . GLY A 1 87 ? -8.259 5.295 4.371 1.00 97.81 87 GLY A N 1
ATOM 692 C CA . GLY A 1 87 ? -9.483 5.037 5.128 1.00 97.81 87 GLY A CA 1
ATOM 693 C C . GLY A 1 87 ? -9.215 4.991 6.637 1.00 97.81 87 GLY A C 1
ATOM 694 O O . GLY A 1 87 ? -8.506 5.843 7.170 1.00 97.81 87 GLY A O 1
ATOM 695 N N . ARG A 1 88 ? -9.770 4.001 7.338 1.00 97.75 88 ARG A N 1
ATOM 696 C CA .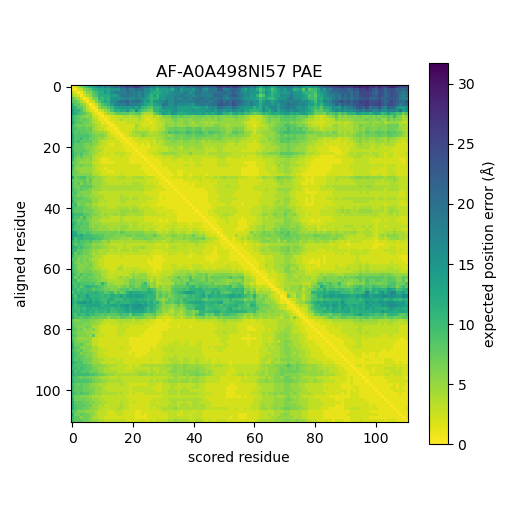 ARG A 1 88 ? -9.466 3.739 8.753 1.00 97.75 88 ARG A CA 1
ATOM 697 C C . ARG A 1 88 ? -8.184 2.919 8.871 1.00 97.75 88 ARG A C 1
ATOM 699 O O . ARG A 1 88 ? -8.129 1.796 8.374 1.00 97.75 88 ARG A O 1
ATOM 706 N N . VAL A 1 89 ? -7.187 3.445 9.572 1.00 96.94 89 VAL A N 1
ATOM 707 C CA . VAL A 1 89 ? -5.873 2.810 9.722 1.00 96.94 89 VAL A CA 1
ATOM 708 C C . VAL A 1 89 ? -5.753 2.128 11.079 1.00 96.94 89 VAL A C 1
ATOM 710 O O . VAL A 1 89 ? -6.096 2.714 12.110 1.00 96.94 89 VAL A O 1
ATOM 713 N N . LYS A 1 90 ? -5.244 0.894 11.094 1.00 96.56 90 LYS A N 1
ATOM 714 C CA . LYS A 1 90 ? -4.850 0.192 12.316 1.00 96.56 90 LYS A CA 1
ATOM 715 C C . LYS A 1 90 ? -3.341 0.044 12.363 1.00 96.56 90 LYS A C 1
ATOM 717 O O . LYS A 1 90 ? -2.790 -0.774 11.655 1.00 96.56 90 LYS A O 1
ATOM 722 N N . LYS A 1 91 ? -2.680 0.743 13.282 1.00 95.12 91 LYS A N 1
ATOM 723 C CA . LYS A 1 91 ? -1.262 0.490 13.552 1.00 95.12 91 LYS A CA 1
ATOM 724 C C . LYS A 1 91 ? -1.060 -0.929 14.092 1.00 95.12 91 LYS A C 1
ATOM 726 O O . LYS A 1 91 ? -1.645 -1.281 15.121 1.00 95.12 91 LYS A O 1
ATOM 731 N N . ILE A 1 92 ? -0.224 -1.702 13.404 1.00 95.00 92 ILE A N 1
ATOM 732 C CA . ILE A 1 92 ? 0.303 -2.997 13.845 1.00 95.00 92 ILE A CA 1
ATOM 733 C C . ILE A 1 92 ? 1.827 -2.877 13.896 1.00 95.00 92 ILE A C 1
ATOM 735 O O . ILE A 1 92 ? 2.498 -2.846 12.867 1.00 95.00 92 ILE A O 1
ATOM 739 N N . ASP A 1 93 ? 2.374 -2.752 15.102 1.00 93.56 93 ASP A N 1
ATOM 740 C CA . ASP A 1 93 ? 3.787 -2.437 15.354 1.00 93.56 93 ASP A CA 1
ATOM 741 C C . ASP A 1 93 ? 4.579 -3.581 16.005 1.00 93.56 93 ASP A C 1
ATOM 743 O O . ASP A 1 93 ? 5.770 -3.430 16.275 1.00 93.56 93 ASP A O 1
ATOM 747 N N . TYR A 1 94 ? 3.959 -4.750 16.188 1.00 94.12 94 TYR A N 1
ATOM 748 C CA . TYR A 1 94 ? 4.633 -5.967 16.635 1.00 94.12 94 TYR A CA 1
ATOM 749 C C . TYR A 1 94 ? 4.053 -7.225 15.977 1.00 94.12 94 TYR A C 1
ATOM 751 O O . TYR A 1 94 ? 2.887 -7.279 15.579 1.00 94.12 94 TYR A O 1
ATOM 759 N N . GLN A 1 95 ? 4.886 -8.261 15.867 1.00 94.25 95 GLN A N 1
ATOM 760 C CA . GLN A 1 95 ? 4.479 -9.575 15.375 1.00 94.25 95 GLN A CA 1
ATOM 761 C C . GLN A 1 95 ? 3.682 -10.329 16.447 1.00 94.25 95 GLN A C 1
ATOM 763 O O . GLN A 1 95 ? 4.031 -10.308 17.622 1.00 94.25 95 GLN A O 1
ATOM 768 N N . GLY A 1 96 ? 2.620 -11.016 16.035 1.00 94.56 96 GLY A N 1
ATOM 769 C CA . GLY A 1 96 ? 1.641 -11.646 16.918 1.00 94.56 96 GLY A CA 1
ATOM 770 C C . GLY A 1 96 ? 0.519 -10.706 17.365 1.00 94.56 96 GLY A C 1
ATOM 771 O O . GLY A 1 96 ? -0.252 -11.075 18.247 1.00 94.56 96 GLY A O 1
ATOM 772 N N . HIS A 1 97 ? 0.406 -9.503 16.786 1.00 97.44 97 HIS A N 1
ATOM 773 C CA . HIS A 1 97 ? -0.681 -8.580 17.110 1.00 97.44 97 HIS A CA 1
ATOM 774 C C . HIS A 1 97 ? -2.052 -9.261 16.894 1.00 97.44 97 HIS A C 1
ATOM 776 O O . HIS A 1 97 ? -2.251 -9.887 15.852 1.00 97.44 97 HIS A O 1
ATOM 782 N N . PRO A 1 98 ? -3.039 -9.114 17.805 1.00 96.94 98 PRO A N 1
ATOM 783 C CA . PRO A 1 98 ? -4.333 -9.803 17.698 1.00 96.94 98 PRO A CA 1
ATOM 784 C C . PRO A 1 98 ? -5.071 -9.565 16.375 1.00 96.94 98 PRO A C 1
ATOM 786 O O . PRO A 1 98 ? -5.762 -10.441 15.872 1.00 96.94 98 PRO A O 1
ATOM 789 N N . LEU A 1 99 ? -4.893 -8.374 15.799 1.00 97.44 99 LEU A N 1
ATOM 790 C CA . LEU A 1 99 ? -5.460 -7.979 14.504 1.00 97.44 99 LEU A CA 1
ATOM 791 C C . LEU A 1 99 ? -4.500 -8.130 13.315 1.00 97.44 99 LEU A C 1
ATOM 793 O O . LEU A 1 99 ? -4.794 -7.608 12.245 1.00 97.44 99 LEU A O 1
ATOM 797 N N . GLN A 1 100 ? -3.349 -8.793 13.483 1.00 97.25 100 GLN A N 1
ATOM 798 C CA . GLN A 1 100 ? -2.273 -8.818 12.485 1.00 97.25 100 GLN A CA 1
ATOM 799 C C . GLN A 1 100 ? -2.775 -9.204 11.091 1.00 97.25 100 GLN A C 1
ATOM 801 O O . GLN A 1 100 ? -2.409 -8.560 10.116 1.00 97.25 100 GLN A O 1
ATOM 806 N N . LYS A 1 101 ? -3.640 -10.219 11.005 1.00 96.81 101 LYS A N 1
ATOM 807 C CA . LYS A 1 101 ? -4.222 -10.686 9.739 1.00 96.81 101 LYS A CA 1
ATOM 808 C C . LYS A 1 101 ? -5.719 -10.407 9.589 1.00 96.81 101 LYS A C 1
ATOM 810 O O . LYS A 1 101 ? -6.248 -10.641 8.514 1.00 96.81 101 LYS A O 1
ATOM 815 N N . THR A 1 102 ? -6.388 -9.919 10.632 1.00 96.81 102 THR A N 1
ATOM 816 C CA . THR A 1 102 ? -7.858 -9.784 10.701 1.00 96.81 102 THR A CA 1
ATOM 817 C C . THR A 1 102 ? -8.325 -8.336 10.820 1.00 96.81 102 THR A C 1
ATOM 819 O O . THR A 1 102 ? -9.513 -8.076 10.951 1.00 96.81 102 THR A O 1
ATOM 822 N N . TRP A 1 103 ? -7.428 -7.347 10.758 1.00 97.12 103 TRP A N 1
ATOM 82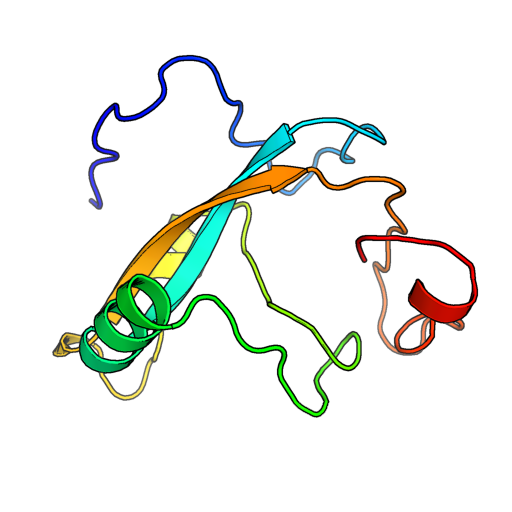3 C CA . TRP A 1 103 ? -7.776 -5.920 10.844 1.00 97.12 103 TRP A 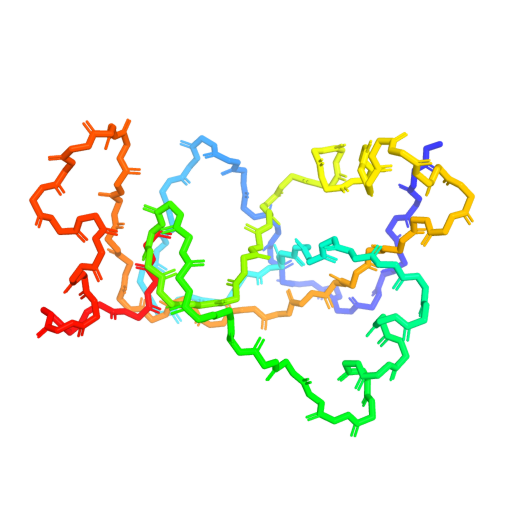CA 1
ATOM 824 C C . TRP A 1 103 ? -8.928 -5.508 9.906 1.00 97.12 103 TRP A C 1
ATOM 826 O O . TRP A 1 103 ? -9.755 -4.677 10.281 1.00 97.12 103 TRP A O 1
ATOM 836 N N . HIS A 1 104 ? -9.032 -6.114 8.722 1.00 95.88 104 HIS A N 1
ATOM 837 C CA . HIS A 1 104 ? -10.101 -5.827 7.766 1.00 95.88 104 HIS A CA 1
ATOM 838 C C . HIS A 1 104 ? -11.477 -6.308 8.247 1.00 95.88 104 HIS A C 1
ATOM 840 O O . HIS A 1 104 ? -12.459 -5.591 8.061 1.00 95.88 104 HIS A O 1
ATOM 846 N N . ASP A 1 105 ? -11.551 -7.441 8.952 1.00 96.75 105 ASP A N 1
ATOM 847 C CA . ASP A 1 105 ? -12.791 -7.952 9.559 1.00 96.75 105 ASP A CA 1
ATOM 848 C C . ASP A 1 105 ? -13.318 -7.015 10.657 1.00 96.75 105 ASP A C 1
ATOM 850 O O . ASP A 1 105 ? -14.512 -6.961 10.943 1.00 96.75 105 ASP A O 1
ATOM 854 N N . HIS A 1 106 ? -12.424 -6.215 11.245 1.00 97.06 106 HIS A N 1
ATOM 855 C CA . HIS A 1 106 ? -12.740 -5.204 12.255 1.00 97.06 106 HIS A CA 1
ATOM 856 C C . HIS A 1 106 ? -13.032 -3.814 11.648 1.00 97.06 106 HIS A C 1
ATOM 858 O O . HIS A 1 106 ? -13.119 -2.810 12.365 1.00 97.06 106 HIS A O 1
ATOM 864 N N . GLY A 1 107 ? -13.195 -3.733 10.323 1.00 96.94 107 GLY A N 1
ATOM 865 C CA . GLY A 1 107 ? -13.592 -2.517 9.614 1.00 96.94 107 GLY A CA 1
ATOM 866 C C . GLY A 1 107 ? -12.474 -1.488 9.436 1.00 96.94 107 GLY A C 1
ATOM 867 O O . GLY A 1 107 ? -12.771 -0.301 9.255 1.00 96.94 107 GLY A O 1
ATOM 868 N N . TYR A 1 108 ? -11.209 -1.908 9.523 1.00 97.94 108 TYR A N 1
ATOM 869 C CA . TYR A 1 108 ? -10.070 -1.098 9.093 1.00 97.94 108 TYR A CA 1
ATOM 870 C C . TYR A 1 108 ? -9.811 -1.299 7.596 1.00 97.94 108 TYR A C 1
ATOM 872 O O . TYR A 1 108 ? -10.050 -2.370 7.046 1.00 97.94 108 TYR A O 1
ATOM 880 N N . ASN A 1 109 ? -9.326 -0.257 6.928 1.00 97.44 109 ASN A N 1
ATOM 881 C CA . ASN A 1 109 ? -9.018 -0.266 5.497 1.00 97.44 109 ASN A CA 1
ATOM 882 C C . ASN A 1 109 ? -7.520 -0.444 5.223 1.00 97.44 109 ASN A C 1
ATOM 884 O O . ASN A 1 109 ? -7.161 -0.943 4.160 1.00 97.44 109 ASN A O 1
ATOM 888 N N . THR A 1 110 ? -6.669 -0.053 6.177 1.00 96.94 110 THR A N 1
ATOM 889 C CA . THR A 1 110 ? -5.208 -0.178 6.100 1.00 96.94 110 THR A CA 1
ATOM 890 C C . THR A 1 110 ? -4.650 -0.640 7.447 1.00 96.94 110 THR A C 1
ATOM 892 O O . THR A 1 110 ? -5.180 -0.265 8.496 1.00 96.94 110 THR A O 1
ATOM 895 N N . ALA A 1 111 ? -3.565 -1.411 7.404 1.00 94.00 111 ALA A N 1
ATOM 896 C CA . ALA A 1 111 ? -2.788 -1.891 8.544 1.00 94.00 111 ALA A CA 1
ATOM 897 C C . ALA A 1 111 ? -1.334 -1.400 8.480 1.00 94.00 111 ALA A C 1
ATOM 899 O O . ALA A 1 111 ? -0.816 -1.296 7.343 1.00 94.00 111 ALA A O 1
#

Organism: Labeo rohita (NCBI:txid84645)

Foldseek 3Di:
DDDDDPPDDPAALDDPPDDDDAQHKHKWKAKDFQVVVVVCVVPNDDWDCQDQQGTGGDTGSDPVVRLCDPVVCNPRIDIDIDTDRQHAEDDDDDRPPPNSHPVVVVVGRYD

Sequence (111 aa):
MWAEDDLYPGVPCLQSTTEPVNGNVYRMYHRTTARAAEQIKIHGFRPSADDMLGRGVYLSRDLNKASRYPLDKPHERAVIRVMVNVGRVKKIDYQGHPLQKTWHDHGYNTA

Radius of gyration: 14.54 Å; Cα contacts (8 Å, |Δi|>4): 169; chains: 1; bounding box: 33×33×35 Å

Secondary structure (DSSP, 8-state):
-PPPP-SSTT-----TTSPPPTT-EEEEEEEEEHHHHHHHHHH-----S--TTSSS---BS-HHHHHT--SS-GGGEEEEEEEEE--SB----STT-TTTTTTTTTT-SB-

Nearest PDB structures (foldseek):
  8sx2-assembly2_B  TM=8.129E-01  e=8.296E-02  Homo sapiens
  6hix-assembly1_A3  TM=2.418E-01  e=7.745E+00  Trypanosoma brucei brucei
  7aoi-assembly1_A3  TM=2.138E-01  e=7.745E+00  Trypanosoma brucei
  5tzn-assembly2_G  TM=1.519E-01  e=4.249E+00  Murid betaherpesvirus 1

Solvent-accessible surface area (backbone atoms only — not comparable to full-atom values): 6820 Å² total; per-residue (Å²): 131,90,78,83,71,77,84,68,87,82,56,51,62,53,57,84,88,56,82,81,63,67,64,40,62,31,35,32,28,34,54,39,38,48,70,55,48,53,49,32,72,76,70,45,87,72,60,44,89,62,56,91,60,27,60,42,76,76,68,31,53,43,64,74,70,32,68,65,31,53,77,93,42,69,91,42,49,29,73,45,79,40,82,42,70,38,36,42,65,41,91,75,93,58,91,85,42,93,47,39,63,46,40,58,84,74,70,32,69,35,108